Protein AF-A0A7L4TI78-F1 (afdb_monomer)

Foldseek 3Di:
DDDDDDDPVNVLVVLVVVQVVLVVFWDKAAQDDDVPDTFRIKTKGDFDQADDPVPDPDGDGDTDDIDIDTHDDDPDDDD

pLDDT: mean 73.78, std 15.56, range [39.16, 93.0]

Radius of gyration: 18.1 Å; Cα contacts (8 Å, |Δi|>4): 88; chains: 1; bounding box: 41×26×52 Å

Solvent-accessible surface area (backbone atoms only — not comparable to full-atom values): 5215 Å² total; per-residue (Å²): 133,85,80,82,78,74,51,76,66,58,50,52,51,51,54,48,53,52,52,59,63,43,51,83,64,21,52,72,47,63,80,46,66,62,87,93,44,74,30,70,33,39,35,40,44,65,74,64,70,72,60,84,54,87,87,51,105,57,91,58,80,51,87,67,76,87,46,78,49,83,42,68,88,69,99,64,85,87,126

Mean predicted aligned error: 10.81 Å

Sequence (79 aa):
MHKTKFSTKEMKEFINDMANQYTMQFNVYREERIGDTLLDFYAEFKRRDEKYLMSKSIKVWSVENQQYAFVKHQEQAIT

Structure (mmCIF, N/CA/C/O backbone):
data_AF-A0A7L4TI78-F1
#
_entry.id   AF-A0A7L4TI78-F1
#
loop_
_atom_site.group_PDB
_atom_site.id
_atom_site.type_symbol
_atom_site.label_atom_id
_atom_site.label_alt_id
_atom_site.label_comp_id
_atom_site.label_asym_id
_atom_site.label_entity_id
_atom_site.label_seq_id
_atom_site.pdbx_PDB_ins_code
_atom_site.Cartn_x
_atom_site.Cartn_y
_atom_site.Cartn_z
_atom_site.occupancy
_atom_site.B_iso_or_equiv
_atom_site.auth_seq_id
_atom_site.auth_comp_id
_atom_site.auth_asym_id
_atom_site.auth_atom_id
_atom_site.pdbx_PDB_model_num
ATOM 1 N N . MET A 1 1 ? -0.837 10.198 31.518 1.00 39.16 1 MET A N 1
ATOM 2 C CA . MET A 1 1 ? -0.693 10.019 30.056 1.00 39.16 1 MET A CA 1
ATOM 3 C C . MET A 1 1 ? -2.072 10.085 29.424 1.00 39.16 1 MET A C 1
ATOM 5 O O . MET A 1 1 ? -2.880 9.203 29.678 1.00 39.16 1 MET A O 1
ATOM 9 N N . HIS A 1 2 ? -2.373 11.147 28.677 1.00 41.44 2 HIS A N 1
ATOM 10 C CA . HIS A 1 2 ? -3.630 11.258 27.934 1.00 41.44 2 HIS A CA 1
ATOM 11 C C . HIS A 1 2 ? -3.520 10.390 26.674 1.00 41.44 2 HIS A C 1
ATOM 13 O O . HIS A 1 2 ? -2.690 10.668 25.814 1.00 41.44 2 HIS A O 1
ATOM 19 N N . LYS A 1 3 ? -4.308 9.310 26.584 1.00 50.94 3 LYS A N 1
ATOM 20 C CA . LYS A 1 3 ? -4.452 8.536 25.343 1.00 50.94 3 LYS A CA 1
ATOM 21 C C . LYS A 1 3 ? -5.264 9.392 24.366 1.00 50.94 3 LYS A C 1
ATOM 23 O O . LYS A 1 3 ? -6.463 9.570 24.569 1.00 50.94 3 LYS A O 1
ATOM 28 N N . THR A 1 4 ? -4.618 9.947 23.345 1.00 55.28 4 THR A N 1
ATOM 29 C CA . THR A 1 4 ? -5.293 10.673 22.264 1.00 55.28 4 THR A CA 1
ATOM 30 C C . THR A 1 4 ? -6.145 9.678 21.478 1.00 55.28 4 THR A C 1
ATOM 32 O O . THR A 1 4 ? -5.624 8.873 20.710 1.00 55.28 4 THR A O 1
ATOM 35 N N . LYS A 1 5 ? -7.460 9.674 21.716 1.00 58.53 5 LYS A N 1
ATOM 36 C CA . LYS A 1 5 ? -8.416 8.984 20.846 1.00 58.53 5 LYS A CA 1
ATOM 37 C C . LYS A 1 5 ? -8.524 9.799 19.561 1.00 58.53 5 LYS A C 1
ATOM 39 O O . LYS A 1 5 ? -9.130 10.864 19.583 1.00 58.53 5 LYS A O 1
ATOM 44 N N . PHE A 1 6 ? -7.944 9.304 18.473 1.00 62.22 6 PHE A N 1
ATOM 45 C CA . PHE A 1 6 ? -8.246 9.833 17.148 1.00 62.22 6 PHE A CA 1
ATOM 46 C C . PHE A 1 6 ? -9.703 9.524 16.808 1.00 62.22 6 PHE A C 1
ATOM 48 O O . PHE A 1 6 ? -10.187 8.410 17.029 1.00 62.22 6 PHE A O 1
ATOM 55 N N . SER A 1 7 ? -10.416 10.515 16.287 1.00 78.44 7 SER A N 1
ATOM 56 C CA . SER A 1 7 ? -11.729 10.301 15.698 1.00 78.44 7 SER A CA 1
ATOM 57 C C . SER A 1 7 ? -11.602 9.408 14.462 1.00 78.44 7 SER A C 1
ATOM 59 O O . SER A 1 7 ? -10.592 9.410 13.755 1.00 78.44 7 SER A O 1
ATOM 61 N N . THR A 1 8 ? -12.662 8.663 14.148 1.00 80.25 8 THR A N 1
ATOM 62 C CA . THR A 1 8 ? -12.729 7.821 12.943 1.00 80.25 8 THR A CA 1
ATOM 63 C C . THR A 1 8 ? -12.445 8.612 11.662 1.00 80.25 8 THR A C 1
ATOM 65 O O . THR A 1 8 ? -11.938 8.056 10.691 1.00 80.25 8 THR A O 1
ATOM 68 N N . LYS A 1 9 ? -12.758 9.914 11.651 1.00 84.19 9 LYS A N 1
ATOM 69 C CA . LYS A 1 9 ? -12.475 10.806 10.526 1.00 84.19 9 LYS A CA 1
ATOM 70 C C . LYS A 1 9 ? -10.975 11.077 10.390 1.00 84.19 9 LYS A C 1
ATOM 72 O O . LYS A 1 9 ? -10.433 10.852 9.314 1.00 84.19 9 LYS A O 1
ATOM 77 N N . GLU A 1 10 ? -10.312 11.470 11.476 1.00 85.25 10 GLU A N 1
ATOM 78 C CA . GLU A 1 10 ? -8.865 11.740 11.480 1.00 85.25 10 GLU A CA 1
ATOM 79 C C . GLU A 1 10 ? -8.060 10.488 11.114 1.00 85.25 10 GLU A C 1
ATOM 81 O O . GLU A 1 10 ? -7.086 10.564 10.372 1.00 85.25 10 GLU A O 1
ATOM 86 N N . MET A 1 11 ? -8.506 9.311 11.563 1.00 84.56 11 MET A N 1
ATOM 87 C CA . MET A 1 11 ? -7.883 8.040 11.187 1.00 84.56 11 MET A CA 1
ATOM 88 C C . MET A 1 11 ? -8.003 7.739 9.690 1.00 84.56 11 MET A C 1
ATOM 90 O O . MET A 1 11 ? -7.035 7.301 9.071 1.00 84.56 11 MET A O 1
ATOM 94 N N . LYS A 1 12 ? -9.168 7.997 9.082 1.00 87.31 12 LYS A N 1
ATOM 95 C CA . LYS A 1 12 ? -9.357 7.827 7.633 1.00 87.31 12 LYS A CA 1
ATOM 96 C C . LYS A 1 12 ? -8.498 8.798 6.828 1.00 87.31 12 LYS A C 1
ATOM 98 O O . LYS A 1 12 ? -7.932 8.399 5.815 1.00 87.31 12 LYS A O 1
ATOM 103 N N . GLU A 1 13 ? -8.401 10.048 7.270 1.00 90.38 13 GLU A N 1
ATOM 104 C CA . GLU A 1 13 ? -7.537 11.059 6.650 1.00 90.38 13 GLU A CA 1
ATOM 105 C C . GLU A 1 13 ? -6.067 10.630 6.722 1.00 90.38 13 GLU A C 1
ATOM 107 O O . GLU A 1 13 ? -5.403 10.564 5.692 1.00 90.38 13 GLU A O 1
ATOM 112 N N . PHE A 1 14 ? -5.602 10.184 7.892 1.00 89.00 14 PHE A N 1
ATOM 113 C CA . PHE A 1 14 ? -4.242 9.678 8.067 1.00 89.00 14 PHE A CA 1
ATOM 114 C C . PHE A 1 14 ? -3.930 8.462 7.179 1.00 89.00 14 PHE A C 1
ATOM 116 O O . PHE A 1 14 ? -2.901 8.428 6.503 1.00 8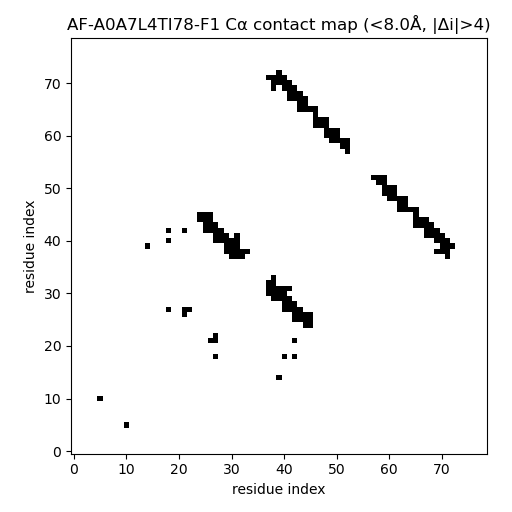9.00 14 PHE A O 1
ATOM 123 N N . ILE A 1 15 ? -4.826 7.469 7.138 1.00 90.31 15 ILE A N 1
ATOM 124 C CA . ILE A 1 15 ? -4.692 6.297 6.257 1.00 90.31 15 ILE A CA 1
ATOM 125 C C . ILE A 1 15 ? -4.614 6.734 4.791 1.00 90.31 15 ILE A C 1
ATOM 127 O O . ILE A 1 15 ? -3.822 6.182 4.025 1.00 90.31 15 ILE A O 1
ATOM 131 N N . ASN A 1 16 ? -5.421 7.718 4.392 1.00 92.25 16 ASN A N 1
ATOM 132 C CA . ASN A 1 16 ? -5.419 8.231 3.029 1.00 92.25 16 ASN A CA 1
ATOM 133 C C . ASN A 1 16 ? -4.111 8.929 2.675 1.00 92.25 16 ASN A C 1
ATOM 135 O O . ASN A 1 16 ? -3.560 8.658 1.609 1.00 92.25 16 ASN A O 1
ATOM 139 N N . ASP A 1 1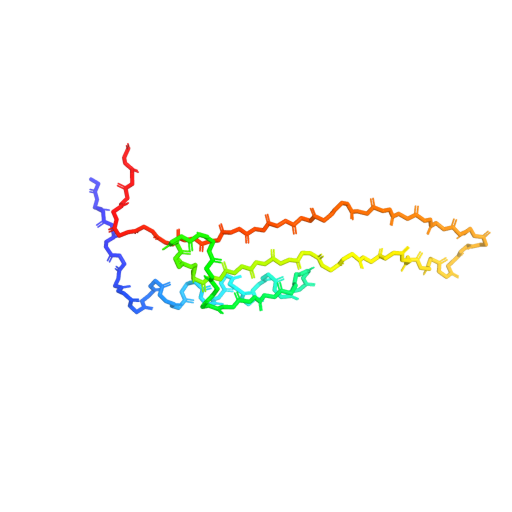7 ? -3.598 9.769 3.564 1.00 93.00 17 ASP A N 1
ATOM 140 C CA . ASP A 1 17 ? -2.326 10.454 3.360 1.00 93.00 17 ASP A CA 1
ATOM 141 C C . ASP A 1 17 ? -1.170 9.456 3.281 1.00 93.00 17 ASP A C 1
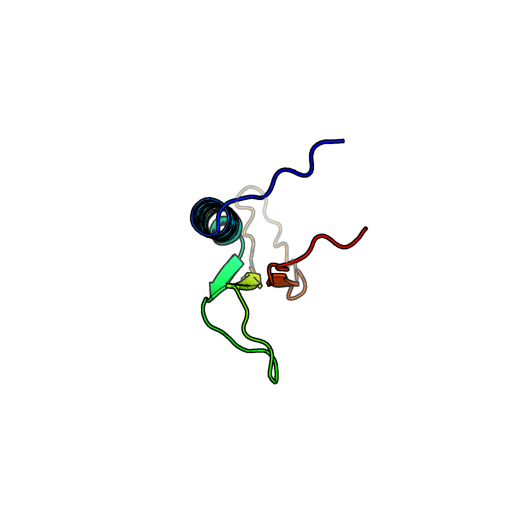ATOM 143 O O . ASP A 1 17 ? -0.320 9.554 2.394 1.00 93.00 17 ASP A O 1
ATOM 147 N N . MET A 1 18 ? -1.180 8.437 4.142 1.00 90.62 18 MET A N 1
ATOM 148 C CA . MET A 1 18 ? -0.195 7.360 4.107 1.00 90.62 18 MET A CA 1
ATOM 149 C C . MET A 1 18 ? -0.265 6.574 2.791 1.00 90.62 18 MET A C 1
ATOM 151 O O . MET A 1 18 ? 0.759 6.379 2.140 1.00 90.62 18 MET A O 1
ATOM 155 N N . ALA A 1 19 ? -1.460 6.181 2.346 1.00 89.94 19 ALA A N 1
ATOM 156 C CA . ALA A 1 19 ? -1.651 5.509 1.062 1.00 89.94 19 ALA A CA 1
ATOM 157 C C . ALA A 1 19 ? -1.136 6.364 -0.111 1.00 89.94 19 ALA A C 1
ATOM 159 O O . ALA A 1 19 ? -0.456 5.850 -0.999 1.00 89.94 19 ALA A O 1
ATOM 160 N N . ASN A 1 20 ? -1.388 7.676 -0.092 1.00 91.75 20 ASN A N 1
ATOM 161 C CA . ASN A 1 20 ? -0.913 8.601 -1.122 1.00 91.75 20 ASN A CA 1
ATOM 162 C C . ASN A 1 20 ? 0.619 8.670 -1.170 1.00 91.75 20 ASN A C 1
ATOM 164 O O . ASN A 1 20 ? 1.193 8.653 -2.258 1.00 91.75 20 ASN A O 1
ATOM 168 N N . GLN A 1 21 ? 1.301 8.674 -0.022 1.00 89.44 21 GLN A N 1
ATOM 169 C CA . GLN A 1 21 ? 2.769 8.663 0.024 1.00 89.44 21 GLN A CA 1
ATOM 170 C C . GLN A 1 21 ? 3.367 7.394 -0.601 1.00 89.44 21 GLN A C 1
ATOM 172 O O . GLN A 1 21 ? 4.390 7.461 -1.285 1.00 89.44 21 GLN A O 1
ATOM 177 N N . TYR A 1 22 ? 2.707 6.244 -0.437 1.00 85.31 22 TYR A N 1
ATOM 178 C CA . TYR A 1 22 ? 3.164 4.976 -1.013 1.00 85.31 22 TYR A CA 1
ATOM 179 C C . TYR A 1 22 ? 3.088 4.955 -2.546 1.00 85.31 22 TYR A C 1
ATOM 181 O O . TYR A 1 22 ? 3.901 4.280 -3.179 1.00 85.31 22 TYR A O 1
ATOM 189 N N . THR A 1 23 ? 2.203 5.745 -3.165 1.00 85.50 23 THR A N 1
ATOM 190 C CA . THR A 1 23 ? 2.048 5.775 -4.636 1.00 85.50 23 THR A CA 1
ATOM 191 C C . THR A 1 23 ? 3.323 6.172 -5.390 1.00 85.50 23 THR A C 1
ATOM 193 O O . THR A 1 23 ? 3.486 5.828 -6.559 1.00 85.50 23 THR A O 1
ATOM 196 N N . MET A 1 24 ? 4.270 6.853 -4.731 1.00 82.81 24 MET A N 1
ATOM 197 C CA . MET A 1 24 ? 5.554 7.233 -5.334 1.00 82.81 24 MET A CA 1
ATOM 198 C C . MET A 1 24 ? 6.400 6.027 -5.772 1.00 82.81 24 MET A C 1
ATOM 200 O O . MET A 1 24 ? 7.216 6.138 -6.692 1.00 82.81 24 MET A O 1
ATOM 204 N N . GLN A 1 25 ? 6.260 4.895 -5.080 1.00 77.81 25 GLN A N 1
ATOM 205 C CA . GLN A 1 25 ? 7.107 3.713 -5.271 1.00 77.81 25 GLN A CA 1
ATOM 206 C C . GLN A 1 25 ? 6.302 2.419 -5.448 1.00 77.81 25 GLN A C 1
ATOM 208 O O . GLN A 1 25 ? 6.825 1.447 -5.993 1.00 77.81 25 GLN A O 1
ATOM 213 N N . PHE A 1 26 ? 5.034 2.418 -5.043 1.00 84.62 26 PHE A N 1
ATOM 214 C CA . PHE A 1 26 ? 4.166 1.251 -5.013 1.00 84.62 26 PHE A CA 1
ATOM 215 C C . PHE A 1 26 ? 2.879 1.514 -5.799 1.00 84.62 26 PHE A C 1
ATOM 217 O O . PHE A 1 26 ? 2.368 2.632 -5.831 1.00 84.62 26 PHE A O 1
ATOM 224 N N . ASN A 1 27 ? 2.320 0.463 -6.389 1.00 88.06 27 ASN A N 1
ATOM 225 C CA . ASN A 1 27 ? 0.915 0.451 -6.770 1.00 88.06 27 ASN A CA 1
ATOM 226 C C . ASN A 1 27 ? 0.092 0.258 -5.492 1.00 88.06 27 ASN A C 1
ATOM 228 O O . ASN A 1 27 ? 0.390 -0.643 -4.710 1.00 88.06 27 ASN A O 1
ATOM 232 N N . VAL A 1 28 ? -0.920 1.095 -5.268 1.00 89.62 28 VAL A N 1
ATOM 233 C CA . VAL A 1 28 ? -1.747 1.056 -4.054 1.00 89.62 28 VAL A CA 1
ATOM 234 C C . VAL A 1 28 ? -3.166 0.617 -4.408 1.00 89.62 28 VAL A C 1
ATOM 236 O O . VAL A 1 28 ? -3.807 1.222 -5.265 1.00 89.62 28 VAL A O 1
ATOM 239 N N . TYR A 1 29 ? -3.653 -0.411 -3.720 1.00 91.12 29 TYR A N 1
ATOM 240 C CA . TYR A 1 29 ? -4.970 -1.027 -3.876 1.00 91.12 29 TYR A CA 1
ATOM 241 C C . TYR A 1 29 ? -5.766 -0.865 -2.579 1.00 91.12 29 TYR A C 1
ATOM 243 O O . TYR A 1 29 ? -5.196 -0.916 -1.492 1.00 91.12 29 TYR A O 1
ATOM 251 N N . ARG A 1 30 ? -7.079 -0.653 -2.666 1.00 89.56 30 ARG A N 1
ATOM 252 C CA . ARG A 1 30 ? -7.965 -0.406 -1.515 1.00 89.56 30 ARG A CA 1
ATOM 253 C C . ARG A 1 30 ? -9.111 -1.401 -1.526 1.00 89.56 30 ARG A C 1
ATOM 255 O O . ARG A 1 30 ? -9.443 -1.919 -2.581 1.00 89.56 30 ARG A O 1
ATOM 262 N N . GLU A 1 31 ? -9.706 -1.627 -0.356 1.00 85.38 31 GLU A N 1
ATOM 263 C CA . GLU A 1 31 ? -10.850 -2.541 -0.177 1.00 85.38 31 GLU A CA 1
ATOM 264 C C . GLU A 1 31 ? -10.534 -4.015 -0.502 1.00 85.38 31 GLU A C 1
ATOM 266 O O . GLU A 1 31 ? -11.430 -4.846 -0.642 1.00 85.38 31 GLU A O 1
ATOM 271 N N . GLU A 1 32 ? -9.247 -4.357 -0.549 1.00 85.44 32 GLU A N 1
ATOM 272 C CA . GLU A 1 32 ? -8.759 -5.712 -0.784 1.00 85.44 32 GLU A CA 1
ATOM 273 C C . GLU A 1 32 ? -8.802 -6.567 0.489 1.00 85.44 32 GLU A C 1
ATOM 275 O O . GLU A 1 32 ? -8.737 -6.069 1.621 1.00 85.44 32 GLU A O 1
ATOM 280 N N . ARG A 1 33 ? -8.889 -7.887 0.301 1.00 83.62 33 ARG A N 1
ATOM 281 C CA . ARG A 1 33 ? -8.941 -8.870 1.390 1.00 83.62 33 ARG A CA 1
ATOM 282 C C . ARG A 1 33 ? -7.770 -9.839 1.341 1.00 83.62 33 ARG A C 1
ATOM 284 O O . ARG A 1 33 ? -7.373 -10.298 0.276 1.00 83.62 33 ARG A O 1
ATOM 291 N N . ILE A 1 34 ? -7.284 -10.223 2.519 1.00 81.62 34 ILE A N 1
ATOM 292 C CA . ILE A 1 34 ? -6.357 -11.347 2.696 1.00 81.62 34 ILE A CA 1
ATOM 293 C C . ILE A 1 34 ? -7.015 -12.367 3.609 1.00 81.62 34 ILE A C 1
ATOM 295 O O . ILE A 1 34 ? -7.187 -12.128 4.808 1.00 81.62 34 ILE A O 1
ATOM 299 N N . GLY A 1 35 ? -7.420 -13.492 3.016 1.00 86.88 35 GLY A N 1
ATOM 300 C CA . GLY A 1 35 ? -8.340 -14.423 3.663 1.00 86.88 35 GLY A CA 1
ATOM 301 C C . GLY A 1 35 ? -9.607 -13.682 4.097 1.00 86.88 35 GLY A C 1
ATOM 302 O O . GLY A 1 35 ? -10.248 -13.005 3.294 1.00 86.88 35 GLY A O 1
ATOM 303 N N . ASP A 1 36 ? -9.911 -13.737 5.391 1.00 88.38 36 ASP A N 1
ATOM 304 C CA . ASP A 1 36 ? -11.084 -13.072 5.971 1.00 88.38 36 ASP A CA 1
ATOM 305 C C . ASP A 1 36 ? -10.831 -11.620 6.409 1.00 88.38 36 ASP A C 1
ATOM 307 O O . ASP A 1 36 ? -11.754 -10.922 6.834 1.00 88.38 36 ASP A O 1
ATOM 311 N N . THR A 1 37 ? -9.590 -11.134 6.312 1.00 82.69 37 THR A N 1
ATOM 312 C CA . THR A 1 37 ? -9.225 -9.790 6.768 1.00 82.69 37 THR A CA 1
ATOM 313 C C . THR A 1 37 ? -9.366 -8.762 5.654 1.00 82.69 37 THR A C 1
ATOM 315 O O . THR A 1 37 ? -8.649 -8.825 4.660 1.00 82.69 37 THR A O 1
ATOM 318 N N . LEU A 1 38 ? -10.241 -7.773 5.858 1.00 85.75 38 LEU A N 1
ATOM 319 C CA . LEU A 1 38 ? -10.294 -6.560 5.039 1.00 85.75 38 LEU A CA 1
ATOM 320 C C . LEU A 1 38 ? -9.129 -5.628 5.396 1.00 85.75 38 LEU A C 1
ATOM 322 O O . LEU A 1 38 ? -8.854 -5.406 6.580 1.00 85.75 38 LEU A O 1
ATOM 326 N N . LEU A 1 39 ? -8.463 -5.101 4.372 1.00 88.25 39 LEU A N 1
ATOM 327 C CA . LEU A 1 39 ? -7.380 -4.134 4.502 1.00 88.25 39 LEU A CA 1
ATOM 328 C C . LEU A 1 39 ? -7.878 -2.713 4.255 1.00 88.25 39 LEU A C 1
ATOM 330 O O . LEU A 1 39 ? -8.777 -2.489 3.444 1.00 88.25 39 LEU A O 1
ATOM 334 N N . ASP A 1 40 ? -7.228 -1.746 4.901 1.00 89.38 40 ASP A N 1
ATOM 335 C CA . ASP A 1 40 ? -7.431 -0.332 4.574 1.00 89.38 40 ASP A CA 1
ATOM 336 C C . ASP A 1 40 ? -6.844 -0.011 3.197 1.00 89.38 40 ASP A C 1
ATOM 338 O O . ASP A 1 40 ? -7.468 0.657 2.368 1.00 89.38 40 ASP A O 1
ATOM 342 N N . PHE A 1 41 ? -5.638 -0.527 2.954 1.00 92.06 41 PHE A N 1
ATOM 343 C CA . PHE A 1 41 ? -5.017 -0.609 1.644 1.00 92.06 41 PHE A CA 1
ATOM 344 C C . PHE A 1 41 ? -3.895 -1.655 1.635 1.00 92.06 41 PHE A C 1
ATOM 346 O O . PHE A 1 41 ? -3.385 -2.093 2.671 1.00 92.06 41 PHE A O 1
ATOM 353 N N . TYR A 1 42 ? -3.489 -2.014 0.429 1.00 90.38 42 TYR A N 1
ATOM 354 C CA . TYR A 1 42 ? -2.364 -2.871 0.116 1.00 90.38 42 TYR A CA 1
ATOM 355 C C . TYR A 1 42 ? -1.458 -2.151 -0.880 1.00 90.38 42 TYR A C 1
ATOM 357 O O . TYR A 1 42 ? -1.945 -1.514 -1.812 1.00 90.38 42 TYR A O 1
ATOM 365 N N . ALA A 1 43 ? -0.147 -2.230 -0.676 1.00 87.44 43 ALA A N 1
ATOM 366 C CA . ALA A 1 43 ? 0.830 -1.625 -1.567 1.00 87.44 43 ALA A CA 1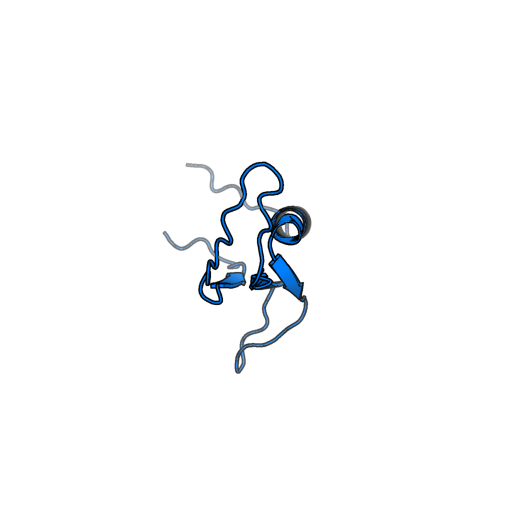
ATOM 367 C C . ALA A 1 43 ? 1.787 -2.686 -2.126 1.00 87.44 43 ALA A C 1
ATOM 369 O O . ALA A 1 43 ? 2.437 -3.415 -1.371 1.00 87.44 43 ALA A O 1
ATOM 370 N N . GLU A 1 44 ? 1.885 -2.741 -3.453 1.00 84.81 44 GLU A N 1
ATOM 371 C CA . GLU A 1 44 ? 2.762 -3.643 -4.202 1.00 84.81 44 GLU A CA 1
ATOM 372 C C . GLU A 1 44 ? 3.867 -2.852 -4.901 1.00 84.81 44 GLU A C 1
ATOM 374 O O . GLU A 1 44 ? 3.605 -1.920 -5.666 1.00 84.81 44 GLU A O 1
ATOM 379 N N . PHE A 1 45 ? 5.123 -3.224 -4.655 1.00 81.06 45 PHE A N 1
ATOM 380 C CA . PHE A 1 45 ? 6.250 -2.561 -5.295 1.00 81.06 45 PHE A CA 1
ATOM 381 C C . PHE A 1 45 ? 6.288 -2.889 -6.786 1.00 81.06 45 PHE A C 1
ATOM 383 O O . PHE A 1 45 ? 6.387 -4.052 -7.186 1.00 81.06 45 PHE A O 1
ATOM 390 N N . LYS A 1 46 ? 6.281 -1.854 -7.631 1.00 67.12 46 LYS A N 1
ATOM 391 C CA . LYS A 1 46 ? 6.438 -2.041 -9.072 1.00 67.12 46 LYS A CA 1
ATOM 392 C C . LYS A 1 46 ? 7.908 -2.319 -9.384 1.00 67.12 46 LYS A C 1
ATOM 394 O O . LYS A 1 46 ? 8.719 -1.394 -9.453 1.00 67.12 46 LYS A O 1
ATOM 399 N N . ARG A 1 47 ? 8.230 -3.594 -9.614 1.00 65.44 47 ARG A N 1
ATOM 400 C CA . ARG A 1 47 ? 9.538 -4.055 -10.102 1.00 65.44 47 ARG A CA 1
ATOM 401 C C . ARG A 1 47 ? 9.980 -3.193 -11.296 1.00 65.44 47 ARG A C 1
ATOM 403 O O . ARG A 1 47 ? 9.294 -3.134 -12.316 1.00 65.44 47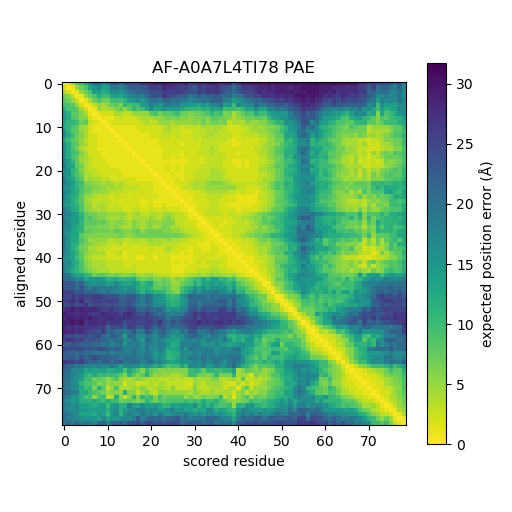 ARG A O 1
ATOM 410 N N . ARG A 1 48 ? 11.106 -2.483 -11.161 1.00 62.47 48 ARG A N 1
ATOM 411 C CA . ARG A 1 48 ? 11.754 -1.759 -12.268 1.00 62.47 48 ARG A CA 1
ATOM 412 C C . ARG A 1 48 ? 12.938 -2.584 -12.738 1.00 62.47 48 ARG A C 1
ATOM 414 O O . ARG A 1 48 ? 14.010 -2.508 -12.152 1.00 62.47 48 ARG A O 1
ATOM 421 N N . ASP A 1 49 ? 12.716 -3.368 -13.782 1.00 59.09 49 ASP A N 1
ATOM 422 C CA . ASP A 1 49 ? 13.706 -4.322 -14.287 1.00 59.09 49 ASP A CA 1
ATOM 423 C C . ASP A 1 49 ? 14.878 -3.697 -15.043 1.00 59.09 49 ASP A C 1
ATOM 425 O O . ASP A 1 49 ? 15.911 -4.339 -15.224 1.00 59.09 49 ASP A O 1
ATOM 429 N N . GLU A 1 50 ? 14.763 -2.433 -15.448 1.00 54.81 50 GLU A N 1
ATOM 430 C CA . GLU A 1 50 ? 15.824 -1.745 -16.174 1.00 54.81 50 GLU A CA 1
ATOM 431 C C . GLU A 1 50 ? 15.969 -0.294 -15.701 1.00 54.81 50 GLU A C 1
ATOM 433 O O . GLU A 1 50 ? 15.052 0.522 -15.813 1.00 54.81 50 GLU A O 1
ATOM 438 N N . LYS A 1 51 ? 17.157 0.045 -15.188 1.00 55.12 51 LYS A N 1
ATOM 439 C CA . LYS A 1 51 ? 17.612 1.431 -15.037 1.00 55.12 51 LYS A CA 1
ATOM 440 C C . LYS A 1 51 ? 18.746 1.658 -16.035 1.00 55.12 51 LYS A C 1
ATOM 442 O O . LYS A 1 51 ? 19.866 1.203 -15.825 1.00 55.12 51 LYS A O 1
ATOM 447 N N . TYR A 1 52 ? 18.460 2.385 -17.111 1.00 53.81 52 TYR A N 1
ATOM 448 C CA . TYR A 1 52 ? 19.483 2.842 -18.049 1.00 53.81 52 TYR A CA 1
ATOM 449 C C . TYR A 1 52 ? 20.192 4.071 -17.467 1.00 53.81 52 TYR A C 1
ATOM 451 O O . TYR A 1 52 ? 19.654 5.177 -17.471 1.00 53.81 52 TYR A O 1
ATOM 459 N N . LEU A 1 53 ? 21.409 3.894 -16.951 1.00 54.41 53 LEU A N 1
ATOM 460 C CA . LEU A 1 53 ? 22.298 5.013 -16.635 1.00 54.41 53 LEU A CA 1
ATOM 461 C C . LEU A 1 53 ? 22.945 5.495 -17.939 1.00 54.41 53 LEU A C 1
ATOM 463 O O . LEU A 1 53 ? 23.970 4.981 -18.368 1.00 54.41 53 LEU A O 1
ATOM 467 N N . MET A 1 54 ? 22.330 6.500 -18.566 1.00 52.22 54 MET A N 1
ATOM 468 C CA . MET A 1 54 ? 22.742 7.079 -19.859 1.00 52.22 54 MET A CA 1
ATOM 469 C C . MET A 1 54 ? 24.158 7.695 -19.866 1.00 52.22 54 MET A C 1
ATOM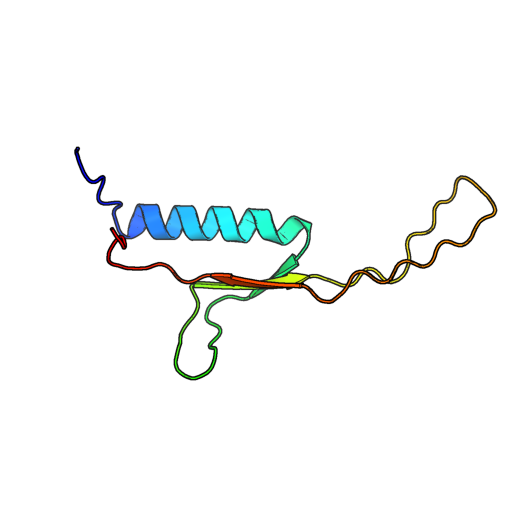 471 O O . MET A 1 54 ? 24.631 8.119 -20.915 1.00 52.22 54 MET A O 1
ATOM 475 N N . SER A 1 55 ? 24.843 7.788 -18.720 1.00 55.31 55 SER A N 1
ATOM 476 C CA . SER A 1 55 ? 26.097 8.541 -18.587 1.00 55.31 55 SER A CA 1
ATOM 477 C C . SER A 1 55 ? 27.377 7.729 -18.801 1.00 55.31 55 SER A C 1
ATOM 479 O O . SER A 1 55 ? 28.442 8.332 -18.925 1.00 55.31 55 SER A O 1
ATOM 481 N N . LYS A 1 56 ? 27.317 6.391 -18.860 1.00 51.16 56 LYS A N 1
ATOM 482 C CA . LYS A 1 56 ? 28.469 5.525 -19.173 1.00 51.16 56 LYS A CA 1
ATOM 483 C C . LYS A 1 56 ? 28.002 4.314 -19.976 1.00 51.16 56 LYS A C 1
ATOM 485 O O . LYS A 1 56 ? 26.880 3.859 -19.801 1.00 51.16 56 LYS A O 1
ATOM 490 N N . SER A 1 57 ? 28.865 3.775 -20.832 1.00 57.34 57 SER A N 1
ATOM 491 C CA . SER A 1 57 ? 28.661 2.564 -21.645 1.00 57.34 57 SER A CA 1
ATOM 492 C C . SER A 1 57 ? 28.584 1.274 -20.804 1.00 57.34 57 SER A C 1
ATOM 494 O O . SER A 1 57 ? 29.252 0.285 -21.090 1.00 57.34 57 SER A O 1
ATOM 496 N N . ILE A 1 58 ? 27.797 1.283 -19.728 1.00 49.59 58 ILE A N 1
ATOM 497 C CA . ILE A 1 58 ? 27.653 0.191 -18.767 1.00 49.59 58 ILE A CA 1
ATOM 498 C C . ILE A 1 58 ? 26.165 -0.131 -18.650 1.00 49.59 58 ILE A C 1
ATOM 500 O O . ILE A 1 58 ? 25.363 0.721 -18.270 1.00 49.59 58 ILE A O 1
ATOM 504 N N . LYS A 1 59 ? 25.796 -1.379 -18.958 1.00 51.66 59 LYS A N 1
ATOM 505 C CA . LYS A 1 59 ? 24.441 -1.889 -18.738 1.00 51.66 59 LYS A CA 1
ATOM 506 C C . LYS A 1 59 ? 24.343 -2.447 -17.316 1.00 51.66 59 LYS A C 1
ATOM 508 O O . LYS A 1 59 ? 25.009 -3.428 -16.999 1.00 51.66 59 LYS A O 1
ATOM 513 N N . VAL A 1 60 ? 23.540 -1.813 -16.463 1.00 52.66 60 VAL A N 1
ATOM 514 C CA . VAL A 1 60 ? 23.292 -2.251 -15.081 1.00 52.66 60 VAL A CA 1
ATOM 515 C C . VAL A 1 60 ? 21.935 -2.945 -15.023 1.00 52.66 60 VAL A C 1
ATOM 517 O O . VAL A 1 60 ? 20.918 -2.344 -15.360 1.00 52.66 60 VAL A O 1
ATOM 520 N N . TRP A 1 61 ? 21.924 -4.198 -14.577 1.00 48.06 61 TRP A N 1
ATOM 521 C CA . TRP A 1 61 ? 20.708 -4.964 -14.306 1.00 48.06 61 TRP A CA 1
ATOM 522 C C . TRP A 1 61 ? 20.558 -5.076 -12.789 1.00 48.06 61 TRP A C 1
ATOM 524 O O . TRP A 1 61 ? 21.478 -5.540 -12.119 1.00 48.06 61 TRP A O 1
ATOM 534 N N . SER A 1 62 ? 19.429 -4.625 -12.244 1.00 48.66 62 SER A N 1
ATOM 535 C CA . SER A 1 62 ? 19.117 -4.734 -10.816 1.00 48.66 62 SER A CA 1
ATOM 536 C C . SER A 1 62 ? 17.754 -5.389 -10.673 1.00 48.66 62 SER A C 1
ATOM 538 O O . SER A 1 62 ? 16.785 -4.916 -11.261 1.00 48.66 62 SER A O 1
ATOM 540 N N . VAL A 1 63 ? 17.681 -6.470 -9.900 1.00 54.59 63 VAL A N 1
ATOM 541 C CA . VAL A 1 63 ? 16.420 -7.118 -9.537 1.00 54.59 63 VAL A CA 1
ATOM 542 C C . VAL A 1 63 ? 16.152 -6.771 -8.080 1.00 54.59 63 VAL A C 1
ATOM 544 O O . VAL A 1 63 ? 16.773 -7.324 -7.177 1.00 54.59 63 VAL A O 1
ATOM 547 N N . GLU A 1 64 ? 15.255 -5.819 -7.850 1.00 60.22 64 GLU A N 1
ATOM 548 C CA . GLU A 1 64 ? 14.742 -5.533 -6.511 1.00 60.22 64 GLU A CA 1
ATOM 549 C C . GLU A 1 64 ? 13.551 -6.475 -6.258 1.00 60.22 64 GLU A C 1
ATOM 551 O O . GLU A 1 64 ? 12.613 -6.523 -7.058 1.00 60.22 64 GLU A O 1
ATOM 556 N N . ASN A 1 65 ? 13.631 -7.292 -5.201 1.00 63.75 65 ASN A N 1
ATOM 557 C CA . ASN A 1 65 ? 12.615 -8.297 -4.861 1.00 63.75 65 ASN A CA 1
ATOM 558 C C . ASN A 1 65 ? 11.221 -7.657 -4.706 1.00 63.75 65 ASN A C 1
ATOM 560 O O . ASN A 1 65 ? 11.117 -6.526 -4.235 1.00 63.75 65 ASN A O 1
ATOM 564 N N . GLN A 1 66 ? 10.154 -8.384 -5.064 1.00 66.06 66 GLN A N 1
ATOM 565 C CA . GLN A 1 66 ? 8.771 -7.950 -4.827 1.00 66.06 66 GLN A CA 1
ATOM 566 C C . GLN A 1 66 ? 8.570 -7.660 -3.334 1.00 66.06 66 GLN A C 1
ATOM 568 O O . GLN A 1 66 ? 8.728 -8.546 -2.495 1.00 66.06 66 GLN A O 1
ATOM 573 N N . GLN A 1 67 ? 8.253 -6.407 -3.010 1.00 74.88 67 GLN A N 1
ATOM 574 C CA . GLN A 1 67 ? 7.937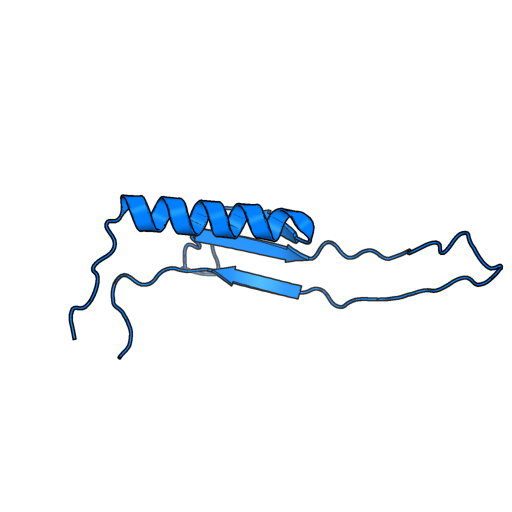 -5.978 -1.652 1.00 74.88 67 GLN A CA 1
ATOM 575 C C . GLN A 1 67 ? 6.439 -5.717 -1.536 1.00 74.88 67 GLN A C 1
ATOM 577 O O . GLN A 1 67 ? 5.841 -5.066 -2.397 1.00 74.88 67 GLN A O 1
ATOM 582 N N . TYR A 1 68 ? 5.866 -6.209 -0.440 1.00 74.56 68 TYR A N 1
ATOM 583 C CA . TYR A 1 68 ? 4.451 -6.105 -0.122 1.00 74.56 68 TYR A CA 1
ATOM 584 C C . TYR A 1 68 ? 4.276 -5.472 1.253 1.00 74.56 68 TYR A C 1
ATOM 586 O O . TYR A 1 68 ? 4.883 -5.924 2.224 1.00 74.56 68 TYR A O 1
ATOM 594 N N . ALA A 1 69 ? 3.435 -4.442 1.332 1.00 77.44 69 ALA A N 1
ATOM 595 C CA . ALA A 1 69 ? 3.036 -3.827 2.592 1.00 77.44 69 ALA A CA 1
ATOM 596 C C . ALA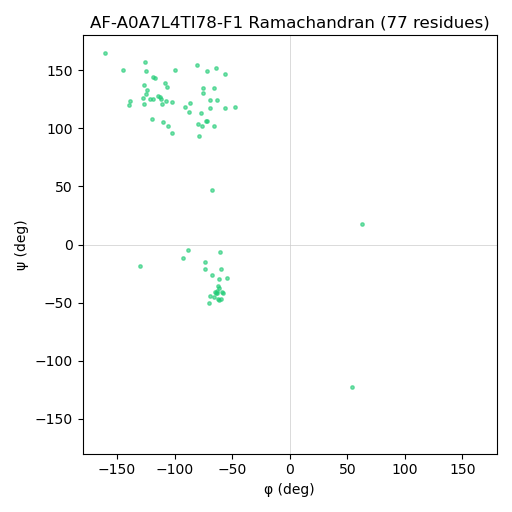 A 1 69 ? 1.521 -3.968 2.781 1.00 77.44 69 ALA A C 1
ATOM 598 O O . ALA A 1 69 ? 0.733 -3.556 1.926 1.00 77.44 69 ALA A O 1
ATOM 599 N N . PHE A 1 70 ? 1.123 -4.545 3.916 1.00 83.00 70 PHE A N 1
ATOM 600 C CA . PHE A 1 70 ? -0.272 -4.737 4.307 1.00 83.00 70 PHE A CA 1
ATOM 601 C C . PHE A 1 70 ? -0.586 -3.830 5.48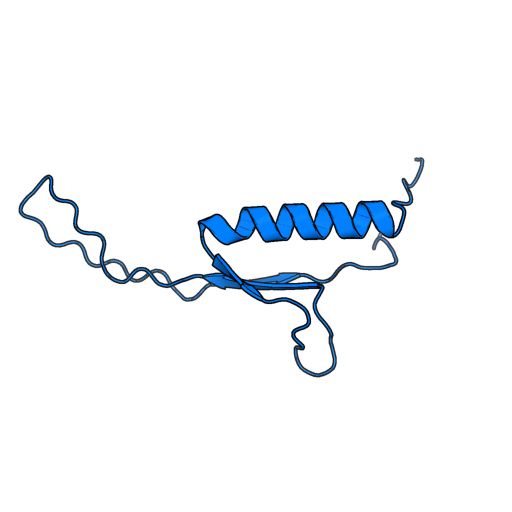7 1.00 83.00 70 PHE A C 1
ATOM 603 O O . PHE A 1 70 ? 0.056 -3.934 6.533 1.00 83.00 70 PHE A O 1
ATOM 610 N N . VAL A 1 71 ? -1.567 -2.945 5.322 1.00 82.44 71 VAL A N 1
ATOM 611 C CA . VAL A 1 71 ? -1.941 -1.989 6.362 1.00 82.44 71 VAL A CA 1
ATOM 612 C C . VAL A 1 71 ? -3.349 -2.280 6.853 1.00 82.44 71 VAL A C 1
ATOM 614 O O . VAL A 1 71 ? -4.303 -2.371 6.078 1.00 82.44 71 VAL A O 1
ATOM 617 N N . LYS A 1 72 ? -3.458 -2.398 8.176 1.00 83.25 72 LYS A N 1
ATOM 618 C CA . LYS A 1 72 ? -4.718 -2.522 8.895 1.00 83.25 72 LYS A CA 1
ATOM 619 C C . LYS A 1 72 ? -4.661 -1.685 10.162 1.00 83.25 72 LYS A C 1
ATOM 621 O O . LYS A 1 72 ? -3.784 -1.892 11.002 1.00 83.25 72 LYS A O 1
ATOM 626 N N . HIS A 1 73 ? -5.601 -0.766 10.313 1.00 80.81 73 HIS A N 1
ATOM 627 C CA . HIS A 1 73 ? -5.779 -0.048 11.558 1.00 80.81 73 HIS A CA 1
ATOM 628 C C . HIS A 1 73 ? -6.367 -0.947 12.644 1.00 80.81 73 HIS A C 1
ATOM 630 O O . HIS A 1 73 ? -7.136 -1.872 12.378 1.00 80.81 73 HIS A O 1
ATOM 636 N N . GLN A 1 74 ? -6.000 -0.659 13.891 1.00 79.44 74 GLN A N 1
ATOM 637 C CA . GLN A 1 74 ? -6.593 -1.295 15.060 1.00 79.44 74 GLN A CA 1
ATOM 638 C C . GLN A 1 74 ? -7.475 -0.304 15.807 1.00 79.44 74 GLN A C 1
ATOM 640 O O . GLN A 1 74 ? -7.108 0.854 15.998 1.00 79.44 74 GLN A O 1
ATOM 645 N N . GLU A 1 75 ? -8.629 -0.778 16.269 1.00 74.31 75 GLU A N 1
ATOM 646 C CA . GLU A 1 75 ? -9.558 0.024 17.072 1.00 74.31 75 GLU A CA 1
ATOM 647 C C . GLU A 1 75 ? -9.053 0.247 18.508 1.00 74.31 75 GLU A C 1
ATOM 649 O O . GLU A 1 75 ? -9.461 1.196 19.179 1.00 74.31 75 GLU A O 1
ATOM 654 N N . GLN A 1 76 ? -8.138 -0.602 18.985 1.00 72.69 76 GLN A N 1
ATOM 655 C CA . GLN A 1 76 ? -7.488 -0.471 20.285 1.00 72.69 76 GLN A CA 1
ATOM 656 C C . GLN A 1 76 ? -5.970 -0.441 20.132 1.00 72.69 76 GLN A C 1
ATOM 658 O O . GLN A 1 76 ? -5.382 -1.278 19.456 1.00 72.69 76 GLN A O 1
ATOM 663 N N . ALA A 1 77 ? -5.333 0.518 20.806 1.00 66.44 77 ALA A N 1
ATOM 664 C CA . ALA A 1 77 ? -3.882 0.558 20.917 1.00 66.44 77 ALA A CA 1
ATOM 665 C C . ALA A 1 77 ? -3.404 -0.604 21.799 1.00 66.44 77 ALA A C 1
ATOM 667 O O . ALA A 1 77 ? -3.741 -0.654 22.988 1.00 66.44 77 ALA A O 1
ATOM 668 N N . ILE A 1 78 ? -2.609 -1.508 21.224 1.00 57.94 78 ILE A N 1
ATOM 669 C CA . ILE A 1 78 ? -1.884 -2.528 21.987 1.00 57.94 78 ILE A CA 1
ATOM 670 C C . ILE A 1 78 ? -0.910 -1.790 22.914 1.00 57.94 78 ILE A C 1
ATOM 672 O O . ILE A 1 78 ? -0.168 -0.915 22.467 1.00 57.94 78 ILE A O 1
ATOM 676 N N . THR A 1 79 ? -1.011 -2.071 24.214 1.00 45.84 79 THR A N 1
ATOM 677 C CA . THR A 1 79 ? -0.143 -1.514 25.265 1.00 45.84 79 THR A CA 1
ATOM 678 C C . THR A 1 79 ? 1.002 -2.474 25.533 1.00 45.84 79 THR A C 1
ATOM 680 O O . THR A 1 79 ? 0.729 -3.695 25.513 1.00 45.84 79 THR A O 1
#

Nearest PDB structures (foldseek):
  4uia-assembly1_A  TM=4.381E-01  e=3.610E+00  Sus scrofa

Secondary structure (DSSP, 8-state):
-------HHHHHHHHHHHHHHHTTTEEEE-S-EETTEEPSEEEEE--------TTSS------PPP-EEEE---SS---